Protein AF-A0A921ZXH3-F1 (afdb_monomer)

InterPro domains:
  IPR000884 Thrombospondin type-1 (TSP1) repeat [PS50092] (54-81)

Radius of gyration: 25.33 Å; Cα contacts (8 Å, |Δi|>4): 43; chains: 1; bounding box: 54×29×69 Å

Solvent-accessible surface area (backbone atoms only — not comparable to full-atom values): 5407 Å² total; per-residue (Å²): 109,74,69,59,55,53,52,53,51,53,50,51,52,54,50,53,52,53,53,54,55,50,56,63,52,54,60,61,54,70,63,60,79,63,72,75,54,92,74,77,67,73,60,76,87,76,58,58,85,92,53,85,69,76,35,57,48,70,74,50,75,67,47,74,54,75,38,97,66,90,80,54,58,63,53,68,53,61,49,77,38,82,79,127

Mean predicted aligned error: 17.01 Å

Secondary structure (DSSP, 8-state):
-HHHHHHHHHHHHHHHHHHHHHHHHHHHHHTGGG-S-TT-S--GGGS-TT-----EEEE-PPPPPS-SSS-------EEE----

Nearest PDB structures (foldseek):
  7za1-assembly1_F  TM=7.034E-01  e=2.626E+00  Rattus norvegicus

Foldseek 3Di:
DVVVVVVVVVVVVVVVVVVVVVVVLVVVLVVVVCVVPPPPDDPPVVVDVVDPVVQKADKDDKDPFPDPDDDGDIDIDIGGHDPD

Organism: Manduca sexta (NCBI:txid7130)

Sequence (84 aa):
SLLVAVIVLSNCIAWTASRHHYTHNVSGHRSRHRRQGKGLYLSSSYVIPGGEGTGWGDWGDSTPCSRTCGGGVASQKRICLKFG

Structure (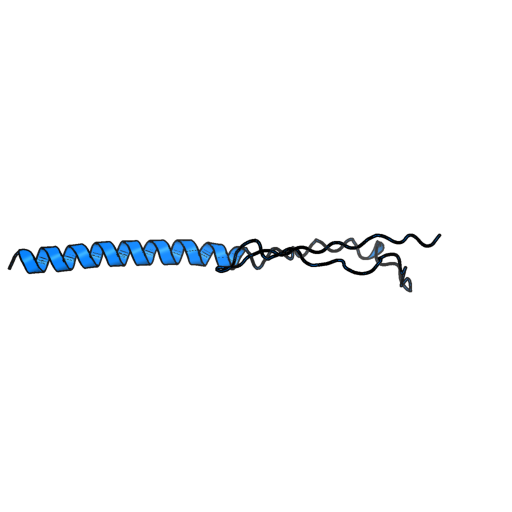mmCIF, N/CA/C/O backbone):
data_AF-A0A921ZXH3-F1
#
_entry.id   AF-A0A921ZXH3-F1
#
loop_
_atom_site.group_PDB
_atom_site.id
_atom_site.type_symbol
_atom_site.label_atom_id
_atom_site.label_alt_id
_atom_site.label_comp_id
_atom_site.label_asym_id
_atom_site.label_entity_id
_atom_site.label_seq_id
_atom_site.pdbx_PDB_ins_code
_atom_site.Cartn_x
_atom_site.Cartn_y
_atom_site.Cartn_z
_atom_site.occupancy
_atom_site.B_iso_or_equiv
_atom_site.auth_seq_id
_atom_site.auth_comp_id
_atom_site.auth_asym_id
_atom_site.auth_atom_id
_atom_site.pdbx_PDB_model_num
ATOM 1 N N . SER A 1 1 ? -32.784 -2.362 41.526 1.00 88.19 1 SER A N 1
ATOM 2 C CA . SER A 1 1 ? -32.119 -3.635 41.877 1.00 88.19 1 SER A CA 1
ATOM 3 C C . SER A 1 1 ? -30.644 -3.527 41.523 1.00 88.19 1 SER A C 1
ATOM 5 O O . SER A 1 1 ? -30.350 -3.105 40.409 1.00 88.19 1 SER A O 1
ATOM 7 N N . LEU A 1 2 ? -29.732 -3.850 42.449 1.00 91.75 2 LEU A N 1
ATOM 8 C CA . LEU A 1 2 ? -28.272 -3.750 42.253 1.00 91.75 2 LEU A CA 1
ATOM 9 C C . LEU A 1 2 ? -27.790 -4.491 40.995 1.00 91.75 2 LEU A C 1
ATOM 11 O O . LEU A 1 2 ? -26.908 -4.005 40.295 1.00 91.75 2 LEU A O 1
ATOM 15 N N . LEU A 1 3 ? -28.445 -5.602 40.649 1.00 91.94 3 LEU A N 1
ATOM 16 C CA . LEU A 1 3 ? -28.161 -6.381 39.440 1.00 91.94 3 LEU A CA 1
ATOM 17 C C . LEU A 1 3 ? -28.309 -5.560 38.151 1.00 91.94 3 LEU A C 1
ATOM 19 O O . LEU A 1 3 ? -27.464 -5.642 37.267 1.00 91.94 3 LEU A O 1
ATOM 23 N N . VAL A 1 4 ? -29.340 -4.716 38.058 1.00 92.00 4 VAL A N 1
ATOM 24 C CA . VAL A 1 4 ? -29.572 -3.870 36.874 1.00 92.00 4 VAL A CA 1
ATOM 25 C C . VAL A 1 4 ? -28.484 -2.803 36.754 1.00 92.00 4 VAL A C 1
ATOM 27 O O . VAL A 1 4 ? -27.989 -2.554 35.660 1.00 92.00 4 VAL A O 1
ATOM 30 N N . ALA A 1 5 ? -28.054 -2.219 37.876 1.00 93.06 5 ALA A N 1
ATOM 31 C CA . ALA A 1 5 ? -26.977 -1.231 37.883 1.00 93.06 5 ALA A CA 1
ATOM 32 C C . ALA A 1 5 ? -25.641 -1.839 37.421 1.00 93.06 5 ALA A C 1
ATOM 34 O O . ALA A 1 5 ? -24.950 -1.242 36.601 1.00 93.06 5 ALA A O 1
ATOM 35 N N . VAL A 1 6 ? -25.310 -3.054 37.871 1.00 94.62 6 VAL A N 1
ATOM 36 C CA . VAL A 1 6 ? -24.095 -3.770 37.443 1.00 94.62 6 VAL A CA 1
ATOM 37 C C . VAL A 1 6 ? -24.121 -4.077 35.941 1.00 94.62 6 VAL A C 1
ATOM 39 O O . VAL A 1 6 ? -23.120 -3.862 35.258 1.00 94.62 6 VAL A O 1
ATOM 42 N N . ILE A 1 7 ? -25.267 -4.511 35.404 1.00 92.00 7 ILE A N 1
ATOM 43 C CA . ILE A 1 7 ? -25.426 -4.783 33.966 1.00 92.00 7 ILE A CA 1
ATOM 44 C C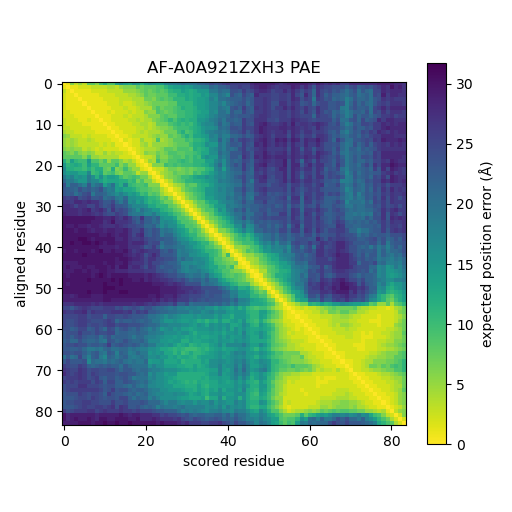 . ILE A 1 7 ? -25.240 -3.503 33.144 1.00 92.00 7 ILE A C 1
ATOM 46 O O . ILE A 1 7 ? -24.522 -3.513 32.144 1.00 92.00 7 ILE A O 1
ATOM 50 N N . VAL A 1 8 ? -25.846 -2.389 33.564 1.00 92.25 8 VAL A N 1
ATOM 51 C CA . VAL A 1 8 ? -25.709 -1.101 32.867 1.00 92.25 8 VAL A CA 1
ATOM 52 C C . VAL A 1 8 ? -24.255 -0.630 32.878 1.00 92.25 8 VAL A C 1
ATOM 54 O O . VAL A 1 8 ? -23.724 -0.268 31.831 1.00 92.25 8 VAL A O 1
ATOM 57 N N . LEU A 1 9 ? -23.575 -0.704 34.024 1.00 91.50 9 LEU A N 1
ATOM 58 C CA . LEU A 1 9 ? -22.171 -0.306 34.140 1.00 91.50 9 LEU A CA 1
ATOM 59 C C . LEU A 1 9 ? -21.248 -1.184 33.285 1.00 91.50 9 LEU A C 1
ATOM 61 O O . LEU A 1 9 ? -20.386 -0.656 32.585 1.00 91.50 9 LEU A O 1
ATOM 65 N N . SER A 1 10 ? -21.462 -2.503 33.271 1.00 89.38 10 SER A N 1
ATOM 66 C CA . SER A 1 10 ? -20.706 -3.434 32.424 1.00 89.38 10 SER A CA 1
ATOM 67 C C . SER A 1 10 ? -20.851 -3.099 30.933 1.00 89.38 10 SER A C 1
ATOM 69 O O . SER A 1 10 ? -19.851 -3.000 30.220 1.00 89.38 10 SER A O 1
ATOM 71 N N . ASN A 1 11 ? -22.077 -2.823 30.475 1.00 88.00 11 ASN A N 1
ATOM 72 C CA . ASN A 1 11 ? -22.334 -2.424 29.090 1.00 88.00 11 ASN A CA 1
ATOM 73 C C . ASN A 1 11 ? -21.710 -1.063 28.748 1.00 88.00 11 ASN A C 1
ATOM 75 O O . ASN A 1 11 ? -21.133 -0.907 27.673 1.00 88.00 11 ASN A O 1
ATOM 79 N N . CYS A 1 12 ? -21.754 -0.092 29.664 1.00 92.12 12 CYS A N 1
ATOM 80 C CA . CYS A 1 12 ? -21.099 1.207 29.487 1.00 92.12 12 CYS A CA 1
ATOM 81 C C . CYS A 1 12 ? -19.575 1.073 29.339 1.00 92.12 12 CYS A C 1
ATOM 83 O O . CYS A 1 12 ? -18.972 1.725 28.482 1.00 92.12 12 CYS A O 1
ATOM 85 N N . ILE A 1 13 ? -18.944 0.199 30.128 1.00 88.38 13 ILE A N 1
ATOM 86 C CA . ILE A 1 13 ? -17.501 -0.067 30.039 1.00 88.38 13 ILE A CA 1
ATOM 87 C C . ILE A 1 13 ? -17.168 -0.750 28.705 1.00 88.38 13 ILE A C 1
ATOM 89 O O . ILE A 1 13 ? -16.276 -0.301 27.987 1.00 88.38 13 ILE A O 1
ATOM 93 N N . ALA A 1 14 ? -17.924 -1.780 28.313 1.00 85.25 14 ALA A N 1
ATOM 94 C CA . ALA A 1 14 ? -17.713 -2.476 27.043 1.00 85.25 14 ALA A CA 1
ATOM 95 C C . ALA A 1 14 ? -17.904 -1.552 25.826 1.00 85.25 14 ALA A C 1
ATOM 97 O O . ALA A 1 14 ? -17.132 -1.608 24.864 1.00 85.25 14 ALA A O 1
ATOM 98 N N . TRP A 1 15 ? -18.897 -0.661 25.874 1.00 85.38 15 TRP A N 1
ATOM 99 C CA . TRP A 1 15 ? -19.181 0.288 24.801 1.00 85.38 15 TRP A CA 1
ATOM 100 C C . TRP A 1 15 ? -18.098 1.359 24.669 1.00 85.38 15 TRP A C 1
ATOM 102 O O . TRP A 1 15 ? -17.641 1.647 23.562 1.00 85.38 15 TRP A O 1
ATOM 112 N N . THR A 1 16 ? -17.635 1.918 25.789 1.00 81.69 16 THR A N 1
ATOM 113 C CA . THR A 1 16 ? -16.556 2.917 25.783 1.00 81.69 16 THR A CA 1
ATOM 114 C C . THR A 1 16 ? -15.226 2.317 25.321 1.00 81.69 16 THR A C 1
ATOM 116 O O . THR A 1 16 ? -14.553 2.932 24.492 1.00 81.69 16 THR A O 1
ATOM 119 N N . ALA A 1 17 ? -14.895 1.089 25.738 1.00 79.94 17 ALA A N 1
ATOM 120 C CA . ALA A 1 17 ? -13.731 0.353 25.240 1.00 79.94 17 ALA A CA 1
ATOM 121 C C . ALA A 1 17 ? -13.830 0.083 23.727 1.00 79.94 17 ALA A C 1
ATOM 123 O O . ALA A 1 17 ? -12.929 0.434 22.967 1.00 79.94 17 ALA A O 1
ATOM 124 N N . SER A 1 18 ? -14.965 -0.439 23.254 1.00 76.69 18 SER A N 1
ATOM 125 C CA . SER A 1 18 ? -15.188 -0.710 21.825 1.00 76.69 18 SER A CA 1
ATOM 126 C C . SER A 1 18 ? -15.082 0.560 20.970 1.00 76.69 18 SER A C 1
ATOM 128 O O . SER A 1 18 ? -14.462 0.558 19.904 1.0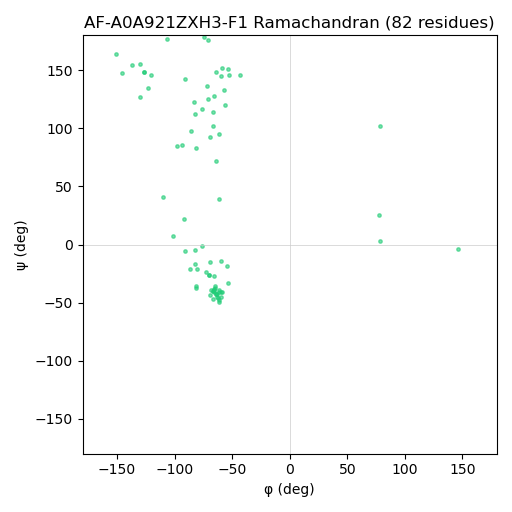0 76.69 18 SER A O 1
ATOM 130 N N . ARG A 1 19 ? -15.626 1.681 21.461 1.00 75.19 19 ARG A N 1
ATOM 131 C CA . ARG A 1 19 ? -15.557 2.988 20.794 1.00 75.19 19 ARG A CA 1
ATOM 132 C C . ARG A 1 19 ? -14.131 3.536 20.735 1.00 75.19 19 ARG A C 1
ATOM 134 O O . ARG A 1 19 ? -13.744 4.074 19.702 1.00 75.19 19 ARG A O 1
ATOM 141 N N . HIS A 1 20 ? -13.351 3.374 21.803 1.00 66.44 20 HIS A N 1
ATOM 142 C CA . HIS A 1 20 ? -11.945 3.783 21.846 1.00 66.44 20 HIS A CA 1
ATOM 143 C C . HIS A 1 20 ? -11.071 2.960 20.883 1.00 66.44 20 HIS A C 1
ATOM 145 O O . HIS A 1 20 ? -10.241 3.513 20.164 1.00 66.44 20 HIS A O 1
ATOM 151 N N . HIS A 1 21 ? -11.301 1.648 20.788 1.00 63.47 21 HIS A N 1
ATOM 152 C CA . HIS A 1 21 ? -10.585 0.790 19.838 1.00 63.47 21 HIS A CA 1
ATOM 153 C C . HIS A 1 21 ? -10.921 1.139 18.378 1.00 63.47 21 HIS A C 1
ATOM 155 O O . HIS A 1 21 ? -10.034 1.159 17.524 1.00 63.47 21 HIS A O 1
ATOM 161 N N . TYR A 1 22 ? -12.184 1.470 18.084 1.00 68.38 22 TYR A N 1
ATOM 162 C CA . TYR A 1 22 ? -12.603 1.902 16.749 1.00 68.38 22 TYR A CA 1
ATOM 163 C C . TYR A 1 22 ? -11.897 3.193 16.305 1.00 68.38 22 TYR A C 1
ATOM 165 O O . TYR A 1 22 ? -11.343 3.247 15.204 1.00 68.38 22 TYR A O 1
ATOM 173 N N . THR A 1 23 ? -11.854 4.226 17.155 1.00 61.62 23 THR A N 1
ATOM 174 C CA . THR A 1 23 ? -11.233 5.515 16.798 1.00 61.62 23 THR A CA 1
ATOM 175 C C . THR A 1 23 ? -9.726 5.397 16.565 1.00 61.62 23 THR A C 1
ATOM 177 O O . THR A 1 23 ? -9.204 6.034 15.647 1.00 61.62 23 THR A O 1
ATOM 180 N N . HIS A 1 24 ? -9.037 4.542 17.327 1.00 59.81 24 HIS A N 1
ATOM 181 C CA . HIS A 1 24 ? -7.602 4.298 17.163 1.00 59.81 24 HIS A CA 1
ATOM 182 C C . HIS A 1 24 ? -7.263 3.537 15.869 1.00 59.81 24 HIS A C 1
ATOM 184 O O . HIS A 1 24 ? -6.171 3.690 15.324 1.00 59.81 24 HIS A O 1
ATOM 190 N N . ASN A 1 25 ? -8.197 2.738 15.347 1.00 57.69 25 ASN A N 1
ATOM 191 C CA . ASN A 1 25 ? -7.997 1.999 14.101 1.00 57.69 25 ASN A CA 1
ATOM 192 C C . ASN A 1 25 ? -8.257 2.889 12.866 1.00 57.69 25 ASN A C 1
ATOM 194 O O . ASN A 1 25 ? -7.515 2.838 11.887 1.00 57.69 25 ASN A O 1
ATOM 198 N N . VAL A 1 26 ? -9.255 3.784 12.929 1.00 57.84 26 VAL A N 1
ATOM 199 C CA . VAL A 1 26 ? -9.617 4.710 11.831 1.00 57.84 26 VAL A CA 1
ATOM 200 C C . VAL A 1 26 ? -8.505 5.724 11.517 1.00 57.84 26 VAL A C 1
ATOM 202 O O . VAL A 1 26 ? -8.248 6.022 10.345 1.00 57.84 26 VAL A O 1
ATOM 205 N N . SER A 1 27 ? -7.792 6.228 12.528 1.00 55.62 27 SER A N 1
ATOM 206 C CA . SER A 1 27 ? -6.679 7.175 12.340 1.00 55.62 27 SER A CA 1
ATOM 207 C C . SER A 1 27 ? -5.477 6.558 11.599 1.00 55.62 27 SER A C 1
ATOM 209 O O . SER A 1 27 ? -4.777 7.257 10.859 1.00 55.62 27 SER A O 1
ATOM 211 N N . GLY A 1 28 ? -5.287 5.237 11.695 1.00 54.91 28 GLY A N 1
ATOM 212 C CA . GLY A 1 28 ? -4.276 4.484 10.945 1.00 54.91 28 GLY A CA 1
ATOM 213 C C . GLY A 1 28 ? -4.589 4.303 9.452 1.00 54.91 28 GLY A C 1
ATOM 214 O O . GLY A 1 28 ? -3.671 4.140 8.647 1.00 54.91 28 GLY A O 1
ATOM 215 N N . HIS A 1 29 ? -5.862 4.367 9.046 1.00 53.00 29 HIS A N 1
ATOM 216 C CA . HIS A 1 29 ? -6.252 4.230 7.636 1.00 53.00 29 HIS A CA 1
ATOM 217 C C . HIS A 1 29 ? -6.074 5.532 6.846 1.00 53.00 29 HIS A C 1
ATOM 219 O O . HIS A 1 29 ? -5.647 5.507 5.690 1.00 53.00 29 HIS A O 1
ATOM 225 N N . ARG A 1 30 ? -6.326 6.692 7.469 1.00 52.03 30 ARG A N 1
ATOM 226 C CA . ARG A 1 30 ? -6.235 7.997 6.786 1.00 52.03 30 ARG A CA 1
ATOM 227 C C . ARG A 1 30 ? -4.792 8.398 6.454 1.00 52.03 30 ARG A C 1
ATOM 229 O O . ARG A 1 30 ? -4.559 9.113 5.483 1.00 52.03 30 ARG A O 1
ATOM 236 N N . SER A 1 31 ? -3.824 7.900 7.220 1.00 53.06 31 SER A N 1
ATOM 237 C CA . SER A 1 31 ? -2.391 8.151 7.021 1.00 53.06 31 SER A CA 1
ATOM 238 C C . SER A 1 31 ? -1.745 7.254 5.954 1.00 53.06 31 SER A C 1
ATOM 240 O O . SER A 1 31 ? -0.681 7.596 5.439 1.00 53.06 31 SER A O 1
ATOM 242 N N . ARG A 1 32 ? -2.379 6.140 5.550 1.00 52.16 32 ARG A N 1
ATOM 243 C CA . ARG A 1 32 ? -1.816 5.212 4.547 1.00 52.16 32 ARG A CA 1
ATOM 244 C C . ARG A 1 32 ? -2.127 5.571 3.094 1.00 52.16 32 ARG A C 1
ATOM 246 O O . ARG A 1 32 ? -1.347 5.201 2.222 1.00 52.16 32 ARG A O 1
ATOM 253 N N . HIS A 1 33 ? -3.167 6.362 2.822 1.00 50.97 33 HIS A N 1
ATOM 254 C CA . HIS A 1 33 ? -3.450 6.854 1.462 1.00 50.97 33 HIS A CA 1
ATOM 255 C C . HIS A 1 33 ? -2.523 7.992 1.001 1.00 50.97 33 HIS A C 1
ATOM 257 O O . HIS A 1 33 ? -2.612 8.432 -0.141 1.00 50.97 33 HIS A O 1
ATOM 263 N N . ARG A 1 34 ? -1.588 8.452 1.845 1.00 48.91 34 ARG A N 1
ATOM 264 C CA . ARG A 1 34 ? -0.587 9.470 1.485 1.00 48.91 34 ARG A CA 1
ATOM 265 C C . ARG A 1 34 ? 0.827 8.894 1.384 1.00 48.91 34 ARG A C 1
ATOM 267 O O . ARG A 1 34 ? 1.787 9.510 1.827 1.00 48.91 34 ARG A O 1
ATOM 274 N N . ARG A 1 35 ? 0.962 7.699 0.803 1.00 53.44 35 ARG A N 1
ATOM 275 C CA . ARG A 1 35 ? 2.270 7.155 0.387 1.00 53.44 35 ARG A CA 1
ATOM 276 C C . ARG A 1 35 ? 2.554 7.278 -1.108 1.00 53.44 35 ARG A C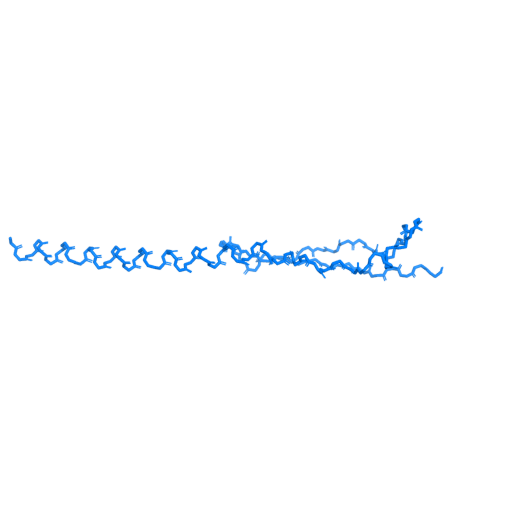 1
ATOM 278 O O . ARG A 1 35 ? 3.600 6.833 -1.556 1.00 53.44 35 ARG A O 1
ATOM 285 N N . GLN A 1 36 ? 1.705 7.976 -1.859 1.00 54.47 36 GLN A N 1
ATOM 286 C CA . GLN A 1 36 ? 2.198 8.710 -3.021 1.00 54.47 36 GLN A CA 1
ATOM 287 C C . GLN A 1 36 ? 2.768 10.025 -2.490 1.00 54.47 36 GLN A C 1
ATOM 289 O O . GLN A 1 36 ? 2.070 11.033 -2.383 1.00 54.47 36 GLN A O 1
ATOM 294 N N . GLY A 1 37 ? 4.016 9.980 -2.023 1.00 49.41 37 GLY A N 1
ATOM 295 C CA . GLY A 1 37 ? 4.745 11.192 -1.683 1.00 49.41 37 GLY A CA 1
ATOM 296 C C . GLY A 1 37 ? 4.767 12.102 -2.908 1.00 49.41 37 GLY A C 1
ATOM 297 O O . GLY A 1 37 ? 5.280 11.714 -3.959 1.00 49.41 37 GLY A O 1
ATOM 298 N N . LYS A 1 38 ? 4.204 13.308 -2.783 1.00 50.66 38 LYS A N 1
ATOM 299 C CA . LYS A 1 38 ? 4.505 14.413 -3.697 1.00 50.66 38 LYS A CA 1
ATOM 300 C C . LYS A 1 38 ? 6.006 14.691 -3.547 1.00 50.66 38 LYS A C 1
ATOM 302 O O . LYS A 1 38 ? 6.403 15.326 -2.580 1.00 50.66 38 LYS A O 1
ATOM 307 N N . GLY A 1 39 ? 6.823 14.101 -4.417 1.00 55.56 39 GLY A N 1
ATOM 308 C CA . GLY A 1 39 ? 8.288 14.115 -4.302 1.00 55.56 39 GLY A CA 1
ATOM 309 C C . GLY A 1 39 ? 9.001 12.854 -4.804 1.00 55.56 39 GLY A C 1
ATOM 310 O O . GLY A 1 39 ? 10.222 12.831 -4.828 1.00 55.56 39 GLY A O 1
ATOM 311 N N . LEU A 1 40 ? 8.269 11.814 -5.225 1.00 56.06 40 LEU A N 1
ATOM 312 C CA . LEU A 1 40 ? 8.846 10.630 -5.888 1.00 56.06 40 LEU A CA 1
ATOM 313 C C . LEU A 1 40 ? 9.105 10.824 -7.391 1.00 56.06 40 LEU A C 1
ATOM 315 O O . LEU A 1 40 ? 9.636 9.925 -8.038 1.00 56.06 40 LEU A O 1
ATOM 319 N N . TYR A 1 41 ? 8.714 11.964 -7.962 1.00 56.19 41 TYR A N 1
ATOM 320 C CA . TYR A 1 41 ? 9.072 12.285 -9.337 1.00 56.19 41 TYR A CA 1
ATOM 321 C C . TYR A 1 41 ? 10.479 12.882 -9.336 1.00 56.19 41 TYR A C 1
ATOM 323 O O . TYR A 1 41 ? 10.725 13.864 -8.631 1.00 56.19 41 TYR A O 1
ATOM 331 N N . LEU A 1 42 ? 11.404 12.275 -10.089 1.00 57.78 42 LEU A N 1
ATOM 332 C CA . LEU A 1 42 ? 12.697 12.897 -10.372 1.00 57.78 42 LEU A CA 1
ATOM 333 C C . LEU A 1 42 ? 12.464 14.295 -10.968 1.00 57.78 42 LEU A C 1
ATOM 335 O O . LEU A 1 42 ? 11.444 14.543 -11.605 1.00 57.78 42 LEU A O 1
ATOM 339 N N . SER A 1 43 ? 13.413 15.207 -10.747 1.00 59.59 43 SER A N 1
ATOM 340 C CA . SER A 1 43 ? 13.399 16.555 -11.330 1.00 59.59 43 SER A CA 1
ATOM 341 C C . SER A 1 43 ? 13.003 16.526 -12.813 1.00 59.59 43 SER A C 1
ATOM 343 O O . SER A 1 43 ? 13.394 15.607 -13.532 1.00 59.59 43 SER A O 1
ATOM 345 N N . SER A 1 44 ? 12.286 17.553 -13.289 1.00 55.47 44 SER A N 1
ATOM 346 C CA . SER A 1 44 ? 11.849 17.673 -14.693 1.00 55.47 44 SER A CA 1
ATOM 347 C C . SER A 1 44 ? 13.003 17.567 -15.703 1.00 55.47 44 SER A C 1
ATOM 349 O O . SER A 1 44 ? 12.764 17.279 -16.868 1.00 55.47 44 SER A O 1
ATOM 351 N N . SER A 1 45 ? 14.249 17.758 -15.261 1.00 59.94 45 SER A N 1
ATOM 352 C CA . SER A 1 45 ? 15.467 17.534 -16.045 1.00 59.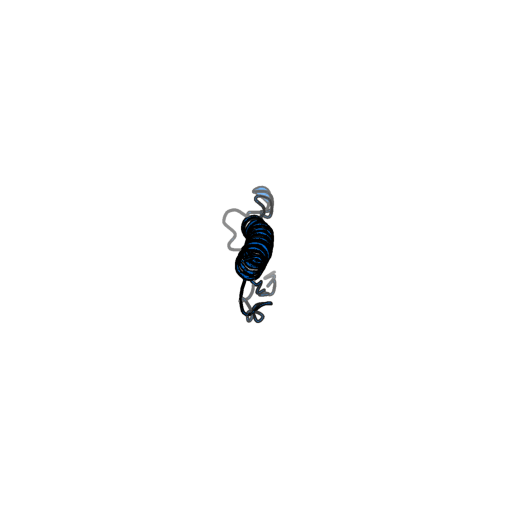94 45 SER A CA 1
ATOM 353 C C . SER A 1 45 ? 15.771 16.062 -16.361 1.00 59.94 45 SER A C 1
ATOM 355 O O . SER A 1 45 ? 16.595 15.795 -17.228 1.00 59.94 45 SER A O 1
ATOM 357 N N . TYR A 1 46 ? 15.137 15.104 -15.679 1.00 59.34 46 TYR A N 1
ATOM 358 C CA . TYR A 1 46 ? 15.233 13.670 -15.982 1.00 59.34 46 TYR A CA 1
ATOM 359 C C . TYR A 1 46 ? 14.152 13.197 -16.967 1.00 59.34 46 TYR A C 1
ATOM 361 O O . TYR A 1 46 ? 14.146 12.045 -17.395 1.00 59.34 46 TYR A O 1
ATOM 369 N N . VAL A 1 47 ? 13.219 14.081 -17.324 1.00 58.53 47 VAL A N 1
ATOM 370 C CA . VAL A 1 47 ? 12.202 13.820 -18.340 1.00 58.53 47 VAL A CA 1
ATOM 371 C C . VAL A 1 47 ? 12.828 14.158 -19.682 1.00 58.53 47 VAL A C 1
ATOM 373 O O . VAL A 1 47 ? 12.920 15.328 -20.040 1.00 58.53 47 VAL A O 1
ATOM 376 N N . ILE A 1 48 ? 13.321 13.149 -20.400 1.00 59.62 48 ILE A N 1
ATOM 377 C CA . ILE A 1 48 ? 13.928 13.361 -21.718 1.00 59.62 48 ILE A CA 1
ATOM 378 C C . ILE A 1 48 ? 12.826 13.827 -22.690 1.00 59.62 48 ILE A C 1
ATOM 380 O O . ILE A 1 48 ? 11.902 13.056 -22.966 1.00 59.62 48 ILE A O 1
ATOM 384 N N . PRO A 1 49 ? 12.873 15.075 -23.202 1.00 54.38 49 PRO A N 1
ATOM 385 C CA . PRO A 1 49 ? 11.839 15.586 -24.091 1.00 54.38 49 PRO A CA 1
ATOM 386 C C . PRO A 1 49 ? 11.945 14.874 -25.444 1.00 54.38 49 PRO A C 1
ATOM 388 O O . PRO A 1 49 ? 13.015 14.827 -26.043 1.00 54.38 49 PRO A O 1
ATOM 391 N N . GLY A 1 50 ? 10.842 14.277 -25.900 1.00 61.94 50 G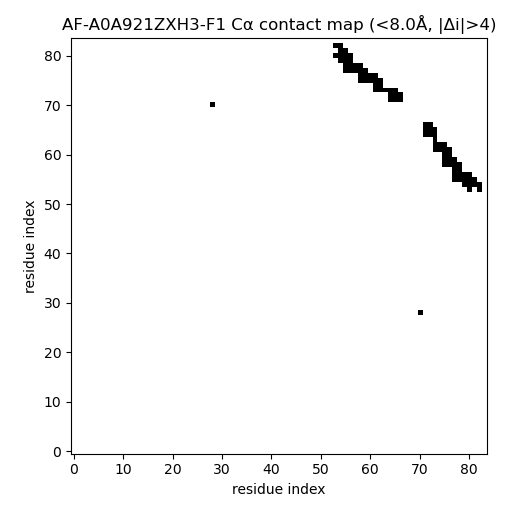LY A N 1
ATOM 392 C CA . GLY A 1 50 ? 10.813 13.451 -27.116 1.00 61.94 50 GLY A CA 1
ATOM 393 C C . GLY A 1 50 ? 11.359 12.028 -26.938 1.00 61.94 50 GLY A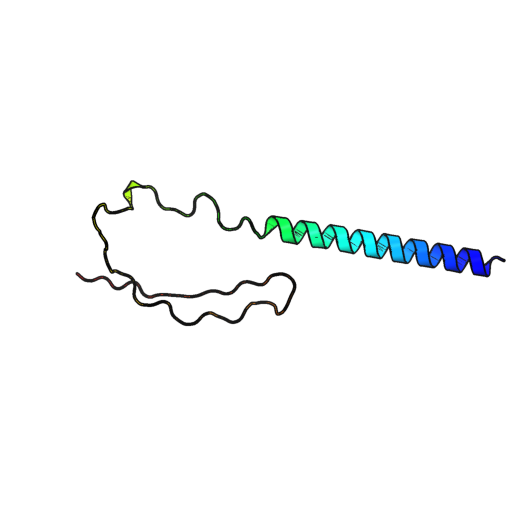 C 1
ATOM 394 O O . GLY A 1 50 ? 11.411 11.275 -27.904 1.00 61.94 50 GLY A O 1
ATOM 395 N N . GLY A 1 51 ? 11.739 11.644 -25.717 1.00 52.59 51 GLY A N 1
ATOM 396 C CA . GLY A 1 51 ? 12.202 10.304 -25.393 1.00 52.59 51 GLY A CA 1
ATOM 397 C C . GLY A 1 51 ? 11.089 9.451 -24.801 1.00 52.59 51 GLY A C 1
ATOM 398 O O . GLY A 1 51 ? 11.054 9.244 -23.589 1.00 52.59 51 GLY A O 1
ATOM 399 N N . GLU A 1 52 ? 10.273 8.828 -25.651 1.00 58.28 52 GLU A N 1
ATOM 400 C CA . GLU A 1 52 ? 9.915 7.431 -25.385 1.00 58.28 52 GLU A CA 1
ATOM 401 C C . GLU A 1 52 ? 11.209 6.608 -25.489 1.00 58.28 52 GLU A C 1
ATOM 403 O O . GLU A 1 52 ? 11.460 5.885 -26.444 1.00 58.28 52 GLU A O 1
ATOM 408 N N . GLY A 1 53 ? 12.097 6.763 -24.505 1.00 55.91 53 GLY A N 1
ATOM 409 C CA . GLY A 1 53 ? 13.124 5.777 -24.238 1.00 55.91 53 GLY A CA 1
ATOM 410 C C . GLY A 1 53 ? 12.383 4.572 -23.6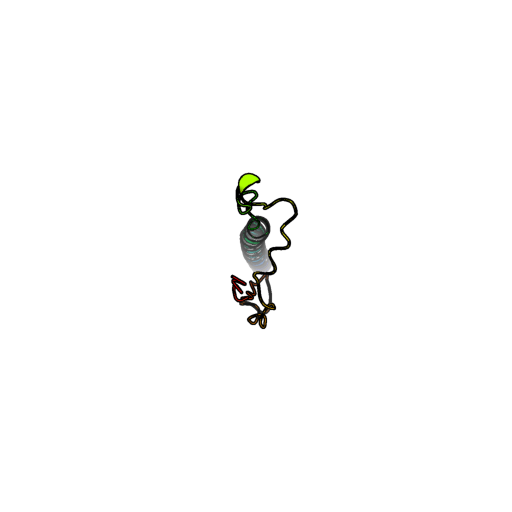92 1.00 55.91 53 GLY A C 1
ATOM 411 O O . GLY A 1 53 ? 12.092 4.522 -22.497 1.00 55.91 53 GLY A O 1
ATOM 412 N N . THR A 1 54 ? 12.032 3.659 -24.594 1.00 62.41 54 THR A N 1
ATOM 413 C CA . THR A 1 54 ? 11.335 2.370 -24.451 1.00 62.41 54 THR A CA 1
ATOM 414 C C . THR A 1 54 ? 12.100 1.376 -23.570 1.00 62.41 54 THR A C 1
ATOM 416 O O . THR A 1 54 ? 12.178 0.182 -23.839 1.00 62.41 54 THR A O 1
ATOM 419 N N . GLY A 1 55 ? 12.700 1.873 -22.490 1.00 67.94 55 GLY A N 1
ATOM 420 C CA . GLY A 1 55 ? 13.685 1.172 -21.695 1.00 67.94 55 GLY A CA 1
ATOM 421 C C . GLY A 1 55 ? 13.116 0.388 -20.532 1.00 67.94 55 GLY A C 1
ATOM 422 O O . GLY A 1 55 ? 13.818 0.132 -19.561 1.00 67.94 55 GLY A O 1
ATOM 423 N N . TRP A 1 56 ? 11.839 0.035 -20.588 1.00 74.12 56 TRP A N 1
ATOM 424 C CA . TRP A 1 56 ? 11.201 -0.802 -19.590 1.00 74.12 56 TRP A CA 1
ATOM 425 C C . TRP A 1 56 ? 10.465 -1.924 -20.301 1.00 74.12 56 TRP A C 1
ATOM 427 O O . TRP A 1 56 ? 9.658 -1.668 -21.187 1.00 74.12 56 TRP A O 1
ATOM 437 N N . GLY A 1 57 ? 10.754 -3.155 -19.902 1.00 78.38 57 GLY A N 1
ATOM 438 C CA . GLY A 1 57 ? 9.976 -4.316 -20.290 1.00 78.38 57 GLY A CA 1
ATOM 439 C C . GLY A 1 57 ? 8.622 -4.309 -19.601 1.00 78.38 57 GLY A C 1
ATOM 440 O O . GLY A 1 57 ? 8.331 -3.454 -18.754 1.00 78.38 57 GLY A O 1
ATOM 441 N N . ASP A 1 58 ? 7.812 -5.294 -19.956 1.00 85.12 58 ASP A N 1
ATOM 442 C CA . ASP A 1 58 ? 6.471 -5.431 -19.414 1.00 85.12 58 ASP A CA 1
ATOM 443 C C . ASP A 1 58 ? 6.477 -5.568 -17.886 1.00 85.12 58 ASP A C 1
ATOM 445 O O . ASP A 1 58 ? 7.437 -6.033 -17.255 1.00 85.12 58 ASP A O 1
ATOM 449 N N . TRP A 1 59 ? 5.378 -5.125 -17.277 1.00 83.69 59 TRP A N 1
ATOM 450 C CA . TRP A 1 59 ? 5.124 -5.389 -15.868 1.00 83.69 59 TRP A CA 1
ATOM 451 C C . TRP A 1 59 ? 4.921 -6.887 -15.66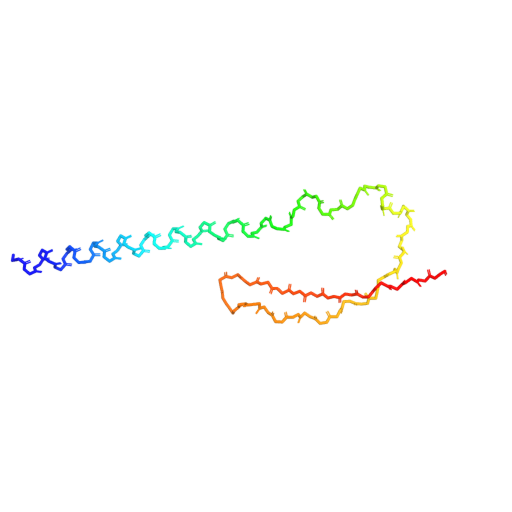3 1.00 83.69 59 TRP A C 1
ATOM 453 O O . TRP A 1 59 ? 4.095 -7.504 -16.328 1.00 83.69 59 TRP A O 1
ATOM 463 N N . GLY A 1 60 ? 5.667 -7.460 -14.723 1.00 87.06 60 GLY A N 1
ATOM 464 C CA . GLY A 1 60 ? 5.424 -8.814 -14.248 1.00 87.06 60 GLY A CA 1
ATOM 465 C C . GLY A 1 60 ? 4.204 -8.894 -13.332 1.00 87.06 60 GLY A C 1
ATOM 466 O O . GLY A 1 60 ? 3.577 -7.886 -12.987 1.00 87.06 60 GLY A O 1
ATOM 467 N N . ASP A 1 61 ? 3.913 -10.110 -12.883 1.00 93.50 61 ASP A N 1
ATOM 468 C CA . ASP A 1 61 ? 2.749 -10.389 -12.049 1.00 93.50 61 ASP A CA 1
ATOM 469 C C . ASP A 1 61 ? 2.751 -9.611 -10.729 1.00 93.50 61 ASP A C 1
ATOM 471 O O . ASP A 1 61 ? 3.786 -9.378 -10.091 1.00 93.50 61 ASP A O 1
ATOM 475 N N . SER A 1 62 ? 1.552 -9.221 -10.292 1.00 90.81 62 SER A N 1
ATOM 476 C CA . SER A 1 62 ? 1.363 -8.636 -8.965 1.00 90.81 62 SER A CA 1
ATOM 477 C C . SER A 1 62 ? 1.515 -9.682 -7.882 1.00 90.81 62 SER A C 1
ATOM 479 O O . SER A 1 62 ? 0.912 -10.753 -7.947 1.00 90.81 62 SER A O 1
ATOM 481 N N . THR A 1 63 ? 2.221 -9.321 -6.815 1.00 90.75 63 THR A N 1
ATOM 482 C CA . THR A 1 63 ? 2.187 -10.108 -5.586 1.00 90.75 63 THR A CA 1
ATOM 483 C C . THR A 1 63 ? 0.776 -10.099 -4.993 1.00 90.75 63 THR A C 1
ATOM 485 O O . THR A 1 63 ? 0.097 -9.068 -5.068 1.00 90.75 63 THR A O 1
ATOM 488 N N . PRO A 1 64 ? 0.351 -11.174 -4.308 1.00 92.44 64 PRO A N 1
ATOM 489 C CA . PRO A 1 64 ? -0.871 -11.151 -3.517 1.00 92.44 64 PRO A CA 1
ATOM 490 C C . PRO A 1 64 ? -0.876 -9.975 -2.536 1.00 92.44 64 PRO A C 1
ATOM 492 O O . PRO A 1 64 ? 0.169 -9.586 -2.004 1.00 92.44 64 PRO A O 1
ATOM 495 N N . CYS A 1 65 ? -2.055 -9.410 -2.281 1.00 91.06 65 CYS A N 1
ATOM 496 C CA . CYS A 1 65 ? -2.204 -8.381 -1.260 1.00 91.06 65 CYS A CA 1
ATOM 497 C C . CYS A 1 65 ? -1.727 -8.913 0.096 1.00 91.06 65 CYS A C 1
ATOM 499 O O . CYS A 1 65 ? -2.145 -9.982 0.535 1.00 91.06 65 CYS A O 1
ATOM 501 N N . SER A 1 66 ? -0.919 -8.122 0.806 1.00 89.94 66 SER A N 1
ATOM 502 C CA . SER A 1 66 ? -0.392 -8.484 2.132 1.00 89.94 66 SER A CA 1
ATOM 503 C C . SER A 1 66 ? -1.459 -8.754 3.202 1.00 89.94 66 SER A C 1
ATOM 505 O O . SER A 1 66 ? -1.148 -9.268 4.275 1.00 89.94 66 SER A O 1
ATOM 507 N N . ARG A 1 67 ? -2.716 -8.375 2.944 1.00 85.44 67 ARG A N 1
ATOM 508 C CA . ARG A 1 67 ? -3.871 -8.617 3.808 1.00 85.44 67 ARG A CA 1
ATOM 509 C C . ARG A 1 67 ? -5.110 -8.860 2.958 1.00 85.44 67 ARG A C 1
ATOM 511 O O . ARG A 1 67 ? -5.278 -8.227 1.918 1.00 85.44 67 ARG A O 1
ATOM 518 N N . THR A 1 68 ? -6.009 -9.695 3.464 1.00 89.88 68 THR A N 1
ATOM 519 C CA . THR A 1 68 ? -7.316 -9.973 2.851 1.00 89.88 68 THR A CA 1
ATOM 520 C C . THR A 1 68 ? -8.365 -8.899 3.164 1.00 89.88 68 THR A C 1
ATOM 522 O O . THR A 1 68 ? -9.327 -8.755 2.418 1.00 89.88 68 THR A O 1
ATOM 525 N N . CYS A 1 69 ? -8.185 -8.102 4.228 1.00 86.31 69 CYS A N 1
ATOM 526 C CA . CYS A 1 69 ? -9.056 -6.973 4.570 1.00 86.31 69 CYS A CA 1
ATOM 527 C C . CYS A 1 69 ? -8.308 -5.853 5.328 1.00 86.31 69 CYS A C 1
ATOM 529 O O . CYS A 1 69 ? -7.203 -6.046 5.850 1.00 86.31 69 CYS A O 1
ATOM 531 N N . GLY A 1 70 ? -8.914 -4.660 5.389 1.00 80.69 70 GLY A N 1
ATOM 532 C CA . GLY A 1 70 ? -8.383 -3.517 6.148 1.00 80.69 70 GLY A CA 1
ATOM 533 C C . GLY A 1 70 ? -7.223 -2.764 5.477 1.00 80.69 70 GLY A C 1
ATOM 534 O O . GLY A 1 70 ? -6.427 -2.130 6.165 1.00 80.69 70 GLY A O 1
ATOM 535 N N . GLY A 1 71 ? -7.113 -2.820 4.146 1.00 80.56 71 GLY A N 1
ATOM 536 C CA . GLY A 1 71 ? -6.066 -2.134 3.381 1.00 80.56 71 GLY A CA 1
ATOM 537 C C . GLY A 1 71 ? -4.721 -2.870 3.417 1.00 80.56 71 GLY A C 1
ATOM 538 O O . GLY A 1 71 ? -3.977 -2.788 4.395 1.00 80.56 71 GLY A O 1
ATOM 539 N N . GLY A 1 72 ? -4.418 -3.584 2.331 1.00 82.06 72 GLY A N 1
ATOM 540 C CA . GLY A 1 72 ? -3.142 -4.264 2.082 1.00 82.06 72 GLY A CA 1
ATOM 541 C C . GLY A 1 72 ? -2.301 -3.549 1.020 1.00 82.06 72 GLY A C 1
ATOM 542 O O . GLY A 1 72 ? -2.729 -2.550 0.445 1.00 82.06 72 GLY A O 1
ATOM 543 N N . VAL A 1 73 ? -1.097 -4.061 0.768 1.00 88.12 73 VAL A N 1
ATOM 544 C CA . VAL A 1 73 ? -0.198 -3.576 -0.293 1.00 88.12 73 VAL A CA 1
ATOM 545 C C . VAL A 1 73 ? 0.130 -4.743 -1.218 1.00 88.12 73 VAL A C 1
ATOM 547 O O . VAL A 1 73 ? 0.432 -5.834 -0.731 1.00 88.12 73 VAL A O 1
ATOM 550 N N . ALA A 1 74 ? 0.068 -4.498 -2.524 1.00 90.00 74 ALA A N 1
ATOM 551 C CA . ALA A 1 74 ? 0.546 -5.387 -3.575 1.00 90.00 74 ALA A CA 1
ATOM 552 C C . ALA A 1 74 ? 1.620 -4.656 -4.390 1.00 90.00 74 ALA A C 1
ATOM 554 O O . ALA A 1 74 ? 1.545 -3.438 -4.565 1.00 90.00 74 ALA A O 1
ATOM 555 N N . SER A 1 75 ? 2.616 -5.401 -4.862 1.00 86.44 75 SER A N 1
ATOM 556 C CA . SER A 1 75 ? 3.773 -4.867 -5.579 1.00 86.44 75 SER A CA 1
ATOM 557 C C . SER A 1 75 ? 3.940 -5.576 -6.920 1.00 86.44 75 SER A C 1
ATOM 559 O O . SER A 1 75 ? 3.648 -6.764 -7.035 1.00 86.44 75 SER A O 1
ATOM 561 N N . GLN A 1 76 ? 4.455 -4.858 -7.916 1.00 88.50 76 GLN A N 1
ATOM 562 C CA . GLN A 1 76 ? 4.838 -5.384 -9.230 1.00 88.50 76 GLN A CA 1
ATOM 563 C C . GLN A 1 76 ? 6.249 -4.920 -9.584 1.00 88.50 76 GLN A C 1
ATOM 565 O O . GLN A 1 76 ? 6.727 -3.901 -9.078 1.00 88.50 76 GLN A O 1
ATOM 570 N N . LYS A 1 77 ? 6.928 -5.681 -10.445 1.00 86.31 77 LYS A N 1
ATOM 571 C CA . LYS A 1 77 ? 8.280 -5.377 -10.929 1.00 86.31 77 LYS A CA 1
ATOM 572 C C . LYS A 1 77 ? 8.295 -5.398 -12.452 1.00 86.31 77 LYS A C 1
ATOM 574 O O . LYS A 1 77 ? 7.565 -6.173 -13.056 1.00 86.31 77 LYS A O 1
ATOM 579 N N . ARG A 1 78 ? 9.151 -4.577 -13.052 1.00 85.19 78 ARG A N 1
ATOM 580 C CA . ARG A 1 78 ? 9.449 -4.580 -14.488 1.00 85.19 78 ARG A CA 1
ATOM 581 C C . ARG A 1 78 ? 10.950 -4.434 -14.705 1.00 85.19 78 ARG A C 1
ATOM 583 O O . ARG A 1 78 ? 11.645 -3.893 -13.842 1.00 85.19 78 ARG A O 1
ATOM 590 N N . ILE A 1 79 ? 11.442 -4.928 -15.834 1.00 81.56 79 ILE A N 1
ATOM 591 C CA . ILE A 1 79 ? 12.874 -4.948 -16.161 1.00 81.56 79 ILE A CA 1
ATOM 592 C C . ILE A 1 79 ? 13.237 -3.675 -16.921 1.00 81.56 79 ILE A C 1
ATOM 594 O O . ILE A 1 79 ? 12.453 -3.208 -17.734 1.00 81.56 79 ILE A O 1
ATOM 598 N N . CYS A 1 80 ? 14.416 -3.108 -16.672 1.00 80.06 80 CYS A N 1
ATOM 599 C CA . CYS A 1 80 ? 14.935 -2.005 -17.477 1.00 80.06 80 CYS A CA 1
ATOM 600 C C . CYS A 1 80 ? 15.604 -2.570 -18.743 1.00 80.06 80 CYS A C 1
ATOM 602 O O . CYS A 1 80 ? 16.623 -3.254 -18.648 1.00 80.06 80 CYS A O 1
ATOM 604 N N . LEU A 1 81 ? 15.019 -2.316 -19.912 1.00 71.50 81 LEU A N 1
ATOM 605 C CA . LEU A 1 81 ? 15.523 -2.731 -21.220 1.00 71.50 81 LEU A CA 1
ATOM 606 C C . LEU A 1 81 ? 16.369 -1.603 -21.820 1.00 71.50 81 LEU A C 1
ATOM 608 O O . LEU A 1 81 ? 15.873 -0.780 -22.571 1.00 71.50 81 LEU A O 1
ATOM 612 N N . LYS A 1 82 ? 17.659 -1.506 -21.498 1.00 65.31 82 LYS A N 1
ATOM 613 C CA . LYS A 1 82 ? 18.523 -0.568 -22.234 1.00 65.31 82 LYS A CA 1
ATOM 614 C C . LYS A 1 82 ? 18.669 -1.045 -23.682 1.00 65.31 82 LYS A C 1
ATOM 616 O O . LYS A 1 82 ? 19.452 -1.953 -23.942 1.00 65.31 82 LYS A O 1
ATOM 621 N N . PHE A 1 83 ? 17.944 -0.424 -24.606 1.00 60.19 83 PHE A N 1
ATOM 622 C CA . PHE A 1 83 ? 18.327 -0.441 -26.013 1.00 60.19 83 PHE A CA 1
ATOM 623 C C . PHE A 1 83 ? 19.485 0.550 -26.165 1.00 60.19 83 PHE A C 1
ATOM 625 O O . PHE A 1 83 ? 19.352 1.714 -25.782 1.00 60.19 83 PHE A O 1
ATOM 632 N N . GLY A 1 84 ? 20.649 0.025 -26.556 1.00 54.19 84 GLY A N 1
ATOM 633 C CA . GLY A 1 84 ? 21.869 0.798 -26.793 1.00 54.19 84 GLY A CA 1
ATOM 634 C C . GLY A 1 84 ? 21.781 1.627 -28.060 1.00 54.19 84 GLY A C 1
ATOM 635 O O . GLY A 1 84 ? 21.120 1.155 -29.011 1.00 54.19 84 GLY A O 1
#

pLDDT: mean 72.9, std 15.45, range [48.91, 94.62]